Protein AF-A0A3R6HE41-F1 (afdb_monomer_lite)

pLDDT: mean 85.13, std 14.45, range [53.38, 98.31]

Radius of gyration: 18.64 Å; chains: 1; bounding box: 29×30×62 Å

Organism: NCBI:txid46503

Foldseek 3Di:
DCVVVVVVVVVVVVVVVPPDDPPCLVVLLVVLVVCLVPPLVVSLVSLVPDPPLVSDDLVSSLSSLVSNVSSCVVVVNDDPDCPSVVSNCVVDVVVDDDPD

Sequence (100 aa):
MNRNIYVIFFSLAFCLIACRQYPHIQPLLQEAETLMGSRPDSSLILLESIPSPEKLSEEDYATWCLLMTQARDKNYVEHTSDSVIGVAVRYFEKQGPKDR

Secondary structure (DSSP, 8-state):
--HHHHHHHHHHHHHGGG----TTHHHHHHHHHHHTTT-HHHHHHHHHTSS-GGGS-HHHHHHHHHHHHHHHHHTT-----THHHHHHHHHHHHH-----

Structure (mmCIF, N/CA/C/O backbone):
data_AF-A0A3R6HE41-F1
#
_entry.id   AF-A0A3R6HE41-F1
#
loop_
_atom_site.group_PDB
_atom_site.id
_atom_site.type_symbol
_atom_site.label_atom_id
_atom_site.label_alt_id
_atom_site.label_comp_id
_atom_site.label_asym_id
_atom_site.label_entity_id
_atom_site.label_seq_id
_atom_site.pdbx_PDB_ins_code
_atom_site.Cartn_x
_atom_site.Cartn_y
_atom_site.Cartn_z
_atom_site.occupancy
_atom_site.B_iso_or_equiv
_atom_site.auth_seq_id
_atom_site.auth_comp_id
_atom_site.auth_asym_id
_atom_site.auth_atom_id
_atom_site.pdbx_PDB_model_num
ATOM 1 N N . MET A 1 1 ? -8.035 -5.010 52.772 1.00 53.38 1 MET A N 1
ATOM 2 C CA . MET A 1 1 ? -8.651 -5.172 51.435 1.00 53.38 1 MET A CA 1
ATOM 3 C C . MET A 1 1 ? -8.055 -4.229 50.378 1.00 53.38 1 MET A C 1
ATOM 5 O O . MET A 1 1 ? -8.571 -4.149 49.275 1.00 53.38 1 MET A O 1
ATOM 9 N N . ASN A 1 2 ? -6.939 -3.547 50.680 1.00 55.91 2 ASN A N 1
ATOM 10 C CA . ASN A 1 2 ? -6.513 -2.342 49.956 1.00 55.91 2 ASN A CA 1
ATOM 11 C C . ASN A 1 2 ? -5.297 -2.625 49.058 1.00 55.91 2 ASN A C 1
ATOM 13 O O . ASN A 1 2 ? -4.986 -1.854 48.168 1.00 55.91 2 ASN A O 1
ATOM 17 N N . ARG A 1 3 ? -4.620 -3.763 49.263 1.00 61.62 3 ARG A N 1
ATOM 18 C CA . ARG A 1 3 ? -3.431 -4.172 48.500 1.00 61.62 3 ARG A CA 1
ATOM 19 C C . ARG A 1 3 ? -3.770 -4.579 47.060 1.00 61.62 3 ARG A C 1
ATOM 21 O O . ARG A 1 3 ? -2.979 -4.328 46.162 1.00 61.62 3 ARG A O 1
ATOM 28 N N . ASN A 1 4 ? -4.969 -5.124 46.831 1.00 61.00 4 ASN A N 1
ATOM 29 C CA . ASN A 1 4 ? -5.424 -5.532 45.498 1.00 61.00 4 ASN A CA 1
ATOM 30 C C . ASN A 1 4 ? -5.889 -4.344 44.641 1.00 61.00 4 ASN A C 1
ATOM 32 O O . ASN A 1 4 ? -5.815 -4.434 43.421 1.00 61.00 4 ASN A O 1
ATOM 36 N N . ILE A 1 5 ? -6.310 -3.225 45.253 1.00 73.50 5 ILE A N 1
ATOM 37 C CA . ILE A 1 5 ? -6.732 -2.034 44.498 1.00 73.50 5 ILE A CA 1
ATOM 38 C C . ILE A 1 5 ? -5.550 -1.434 43.726 1.00 73.50 5 ILE A C 1
ATOM 40 O O . ILE A 1 5 ? -5.715 -1.031 42.581 1.00 73.50 5 ILE A O 1
ATOM 44 N N . TYR A 1 6 ? -4.348 -1.457 44.319 1.00 75.19 6 TYR A N 1
ATOM 45 C CA . TYR A 1 6 ? -3.121 -0.975 43.683 1.00 75.19 6 TYR A CA 1
ATOM 46 C C . TYR A 1 6 ? -2.677 -1.877 42.533 1.00 75.19 6 TYR A C 1
ATOM 48 O O . TYR A 1 6 ? -2.210 -1.369 41.523 1.00 75.19 6 TYR A O 1
ATOM 56 N N . VAL A 1 7 ? -2.872 -3.196 42.647 1.00 75.50 7 VAL A N 1
ATOM 57 C CA . VAL A 1 7 ? -2.578 -4.146 41.559 1.00 75.50 7 VAL A CA 1
ATOM 58 C C . VAL A 1 7 ? -3.523 -3.922 40.379 1.00 75.50 7 VAL A C 1
ATOM 60 O O . VAL A 1 7 ? -3.071 -3.883 39.239 1.00 75.50 7 VAL A O 1
ATOM 63 N N . ILE A 1 8 ? -4.815 -3.699 40.647 1.00 76.94 8 ILE A N 1
ATOM 64 C CA . ILE A 1 8 ? -5.804 -3.388 39.607 1.00 76.94 8 ILE A CA 1
ATOM 65 C C . ILE A 1 8 ? -5.466 -2.050 38.938 1.00 76.94 8 ILE A C 1
ATOM 67 O O . ILE A 1 8 ? -5.370 -1.997 37.716 1.00 76.94 8 ILE A O 1
ATOM 71 N N . PHE A 1 9 ? -5.191 -0.995 39.712 1.00 70.44 9 PHE A N 1
ATOM 72 C CA . PHE A 1 9 ? -4.793 0.309 39.167 1.00 70.44 9 PHE A CA 1
ATOM 73 C C . PHE A 1 9 ? -3.496 0.241 38.346 1.00 70.44 9 PHE A C 1
ATOM 75 O O . PHE A 1 9 ? -3.412 0.845 37.280 1.00 70.44 9 PHE A O 1
ATOM 82 N N . PHE A 1 10 ? -2.507 -0.531 38.803 1.00 70.00 10 PHE A N 1
ATOM 83 C CA . PHE A 1 10 ? -1.246 -0.739 38.091 1.00 70.00 10 PHE A CA 1
ATOM 84 C C . PHE A 1 10 ? -1.444 -1.528 36.787 1.00 70.00 10 PHE A C 1
ATOM 86 O O . PHE A 1 10 ? -0.864 -1.181 35.762 1.00 70.00 10 PHE A O 1
ATOM 93 N N . SER A 1 11 ? -2.319 -2.540 36.792 1.00 65.56 11 SER A N 1
ATOM 94 C CA . SER A 1 11 ? -2.677 -3.293 35.582 1.00 65.56 11 SER A CA 1
ATOM 95 C C . SER A 1 11 ? -3.443 -2.441 34.561 1.00 65.56 11 SER A C 1
ATOM 97 O O . SER A 1 11 ? -3.150 -2.502 33.370 1.00 65.56 11 SER A O 1
ATOM 99 N N . LEU A 1 12 ? -4.349 -1.571 35.024 1.00 68.00 12 LEU A N 1
ATOM 100 C CA . LEU A 1 12 ? -5.124 -0.669 34.171 1.00 68.00 12 LEU A CA 1
ATOM 101 C C . LEU A 1 12 ? -4.232 0.400 33.518 1.00 68.00 12 LEU A C 1
ATOM 103 O O . LEU A 1 12 ? -4.423 0.734 32.352 1.00 68.00 12 LEU A O 1
ATOM 107 N N . ALA A 1 13 ? -3.220 0.890 34.244 1.00 64.38 13 ALA A N 1
ATOM 108 C CA . ALA A 1 13 ? -2.222 1.820 33.717 1.00 64.38 13 ALA A CA 1
ATOM 109 C C . ALA A 1 13 ? -1.360 1.191 32.604 1.00 64.38 13 ALA A C 1
ATOM 111 O O . ALA A 1 13 ? -1.007 1.872 31.644 1.00 64.38 13 ALA A O 1
ATOM 112 N N . PHE A 1 14 ? -1.073 -0.114 32.684 1.00 60.59 14 PHE A N 1
ATOM 113 C CA . PHE A 1 14 ? -0.316 -0.835 31.654 1.00 60.59 14 PHE A CA 1
ATOM 114 C C . PHE A 1 14 ? -1.120 -1.050 30.359 1.00 60.59 14 PHE A C 1
ATOM 116 O O . PHE A 1 14 ? -0.549 -1.039 29.269 1.00 60.59 14 PHE A O 1
ATOM 123 N N . CYS A 1 15 ? -2.448 -1.185 30.452 1.00 62.75 15 CYS A N 1
ATOM 124 C CA . CYS A 1 15 ? -3.323 -1.326 29.284 1.00 62.75 15 CYS A CA 1
ATOM 125 C C . CYS A 1 15 ? -3.388 -0.060 28.413 1.00 62.75 15 CYS A C 1
ATOM 127 O O . CYS A 1 15 ? -3.607 -0.167 27.209 1.00 62.75 15 CYS A O 1
ATOM 129 N N . LEU A 1 16 ? -3.160 1.129 28.983 1.00 56.56 16 LEU A N 1
ATOM 130 C CA . LEU A 1 16 ? -3.247 2.400 28.249 1.00 56.56 16 LEU A CA 1
ATOM 131 C C . LEU A 1 16 ? -2.040 2.664 27.331 1.00 56.56 16 LEU A C 1
ATOM 133 O O . LEU A 1 16 ? -2.153 3.434 26.382 1.00 56.56 16 LEU A O 1
ATOM 137 N N . ILE A 1 17 ? -0.904 1.995 27.560 1.00 55.03 17 ILE A N 1
ATOM 138 C CA . ILE A 1 17 ? 0.320 2.141 26.747 1.00 55.03 17 ILE A CA 1
ATOM 139 C C . ILE A 1 17 ? 0.257 1.268 25.474 1.00 55.03 17 ILE A C 1
ATOM 141 O O . ILE A 1 17 ? 1.059 1.423 24.555 1.00 55.03 17 ILE A O 1
ATOM 145 N N . ALA A 1 18 ? -0.719 0.359 25.371 1.00 55.53 18 ALA A N 1
ATOM 146 C CA . ALA A 1 18 ? -0.861 -0.529 24.216 1.00 55.53 18 ALA A CA 1
ATOM 147 C C . ALA A 1 18 ? -1.409 0.168 22.955 1.00 55.53 18 ALA A C 1
ATOM 149 O O . ALA A 1 18 ? -1.327 -0.402 21.863 1.00 55.53 18 ALA A O 1
ATOM 150 N N . CYS A 1 19 ? -1.921 1.398 23.072 1.00 55.06 19 CYS A N 1
ATOM 151 C CA . CYS A 1 19 ? -2.265 2.231 21.923 1.00 55.06 19 CYS A CA 1
ATOM 152 C C . CYS A 1 19 ? -0.984 2.716 21.231 1.00 55.06 19 CYS A C 1
ATOM 154 O O . CYS A 1 19 ? -0.479 3.804 21.501 1.00 55.06 19 CYS A O 1
ATOM 156 N N . ARG A 1 20 ? -0.444 1.896 20.322 1.00 58.19 20 ARG A N 1
ATOM 157 C CA . ARG A 1 20 ? 0.615 2.326 19.403 1.00 58.19 20 ARG A CA 1
ATOM 158 C C . ARG A 1 20 ? 0.013 3.292 18.384 1.00 58.19 20 ARG A C 1
ATOM 160 O O . ARG A 1 20 ? -0.596 2.863 17.412 1.00 58.19 20 ARG A O 1
ATOM 167 N N . GLN A 1 21 ? 0.182 4.590 18.605 1.00 59.16 21 GLN A N 1
ATOM 168 C CA . GLN A 1 21 ? 0.064 5.566 17.525 1.00 59.16 21 GLN A CA 1
ATOM 169 C C . GLN A 1 21 ? 1.291 5.427 16.620 1.00 59.16 21 GLN A C 1
ATOM 171 O O . GLN A 1 21 ? 2.414 5.328 17.113 1.00 59.16 21 GLN A O 1
ATOM 176 N N . TYR A 1 22 ? 1.068 5.398 15.306 1.00 66.75 22 TYR A N 1
ATOM 177 C CA . TYR A 1 22 ? 2.117 5.402 14.287 1.00 66.75 22 TYR A CA 1
ATOM 178 C C . TYR A 1 22 ? 2.253 6.828 13.736 1.00 66.75 22 TYR A C 1
ATOM 180 O O . TYR A 1 22 ? 1.695 7.125 12.681 1.00 66.75 22 TYR A O 1
ATOM 188 N N . PRO A 1 23 ? 2.968 7.739 14.428 1.00 68.12 23 PRO A N 1
ATOM 189 C CA . PRO A 1 23 ? 3.053 9.150 14.038 1.00 68.12 23 PRO A CA 1
ATOM 190 C C . PRO A 1 23 ? 3.704 9.380 12.663 1.00 68.12 23 PRO A C 1
ATOM 192 O O . PRO A 1 23 ? 3.663 10.493 12.151 1.00 68.12 23 PRO A O 1
ATOM 195 N N . HIS A 1 24 ? 4.289 8.344 12.056 1.00 80.44 24 HIS A N 1
ATOM 196 C CA . HIS A 1 24 ? 5.023 8.425 10.793 1.00 80.44 24 HIS A CA 1
ATOM 197 C C . HIS A 1 24 ? 4.430 7.565 9.668 1.00 80.44 24 HIS A C 1
ATOM 199 O O . HIS A 1 24 ? 5.105 7.347 8.667 1.00 80.44 24 HIS A O 1
ATOM 205 N N . ILE A 1 25 ? 3.187 7.079 9.798 1.00 92.69 25 ILE A N 1
ATOM 206 C CA . ILE A 1 25 ? 2.611 6.222 8.753 1.00 92.69 25 ILE A CA 1
ATOM 207 C C . ILE A 1 25 ? 2.355 6.979 7.445 1.00 92.69 25 ILE A C 1
ATOM 209 O O . ILE A 1 25 ? 2.738 6.498 6.384 1.00 92.69 25 ILE A O 1
ATOM 213 N N . GLN A 1 26 ? 1.776 8.182 7.508 1.00 92.81 26 GLN A N 1
ATOM 214 C CA . GLN A 1 26 ? 1.422 8.938 6.303 1.00 92.81 26 GLN A CA 1
ATOM 215 C C . GLN A 1 26 ? 2.640 9.330 5.452 1.00 92.81 26 GLN A C 1
ATOM 217 O O . GLN A 1 26 ? 2.609 9.059 4.252 1.00 92.81 26 GLN A O 1
ATOM 222 N N . PRO A 1 27 ? 3.736 9.878 6.022 1.00 95.38 27 PRO A N 1
ATOM 223 C CA . PRO A 1 27 ? 4.947 10.141 5.246 1.00 95.38 27 PRO A CA 1
ATOM 224 C C . PRO A 1 27 ? 5.520 8.888 4.573 1.00 95.38 27 PRO A C 1
ATOM 226 O O . PRO A 1 27 ? 5.950 8.958 3.427 1.00 95.38 27 PRO A O 1
ATOM 229 N N . LEU A 1 28 ? 5.481 7.737 5.254 1.00 96.31 28 LEU A N 1
ATOM 230 C CA . LEU A 1 28 ? 5.973 6.471 4.707 1.00 96.31 28 LEU A CA 1
ATOM 231 C C . LEU A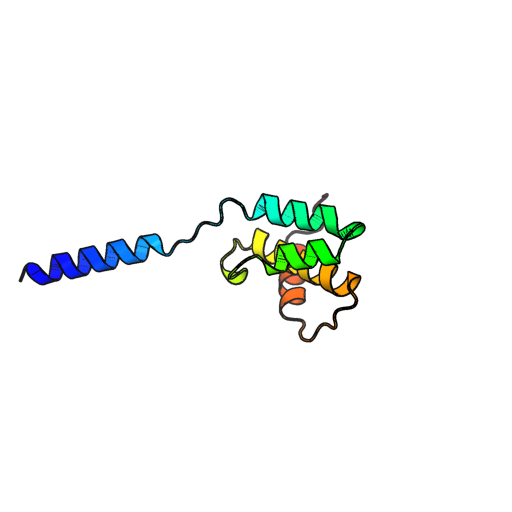 1 28 ? 5.105 5.994 3.534 1.00 96.31 28 LEU A C 1
ATOM 233 O O . LEU A 1 28 ? 5.639 5.623 2.491 1.00 96.31 28 LEU A O 1
ATOM 237 N N . LEU A 1 29 ? 3.774 6.045 3.666 1.00 97.12 29 LEU A N 1
ATOM 238 C CA . LEU A 1 29 ? 2.858 5.696 2.573 1.00 97.12 29 LEU A CA 1
ATOM 239 C C . LEU A 1 29 ? 3.050 6.620 1.361 1.00 97.12 29 LEU A C 1
ATOM 241 O O . LEU A 1 29 ? 3.082 6.142 0.230 1.00 97.12 29 LEU A O 1
ATOM 245 N N . GLN A 1 30 ? 3.249 7.920 1.593 1.00 97.19 30 GLN A N 1
ATOM 246 C CA . GLN A 1 30 ? 3.521 8.890 0.531 1.00 97.19 30 GLN A CA 1
ATOM 247 C C . GLN A 1 30 ? 4.866 8.630 -0.171 1.00 97.19 30 GLN A C 1
ATOM 249 O O . GLN A 1 30 ? 4.975 8.758 -1.394 1.00 97.19 30 GLN A O 1
ATOM 254 N N . GLU A 1 31 ? 5.901 8.254 0.579 1.00 97.44 31 GLU A N 1
ATOM 255 C CA . GLU A 1 31 ? 7.196 7.874 0.011 1.00 97.44 31 GLU A CA 1
ATOM 256 C C . GLU A 1 31 ? 7.076 6.604 -0.844 1.00 97.44 31 GLU A C 1
ATOM 258 O O . GLU A 1 31 ? 7.553 6.574 -1.982 1.00 97.44 31 GLU A O 1
ATOM 263 N N . ALA A 1 32 ? 6.369 5.587 -0.343 1.00 98.12 32 ALA A N 1
ATOM 264 C CA . ALA A 1 32 ? 6.096 4.366 -1.092 1.00 98.12 32 ALA A CA 1
ATOM 265 C C . ALA A 1 32 ? 5.326 4.649 -2.395 1.00 98.12 32 ALA A C 1
ATOM 267 O O . ALA A 1 32 ? 5.673 4.101 -3.444 1.00 98.12 32 ALA A O 1
ATOM 268 N N . GLU A 1 33 ? 4.326 5.532 -2.359 1.00 98.06 33 GLU A N 1
ATOM 269 C CA . GLU A 1 33 ? 3.571 5.968 -3.540 1.00 98.06 33 GLU A CA 1
ATOM 270 C C . GLU A 1 33 ? 4.463 6.709 -4.550 1.00 98.06 33 GLU A C 1
ATOM 272 O O . GLU A 1 33 ? 4.434 6.414 -5.744 1.00 98.06 33 GLU A O 1
ATOM 277 N N . THR A 1 34 ? 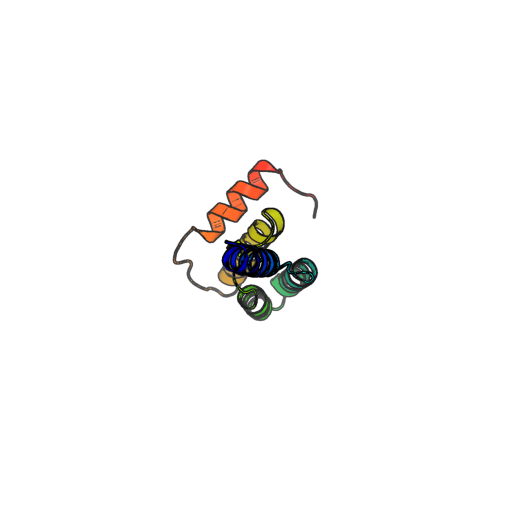5.343 7.598 -4.080 1.00 98.06 34 THR A N 1
ATOM 278 C CA . THR A 1 34 ? 6.285 8.340 -4.938 1.00 98.06 34 THR A CA 1
ATOM 279 C C . THR A 1 34 ? 7.259 7.405 -5.664 1.00 98.06 34 THR A C 1
ATOM 281 O O . THR A 1 34 ? 7.587 7.604 -6.837 1.00 98.06 34 THR A O 1
ATOM 284 N N . LEU A 1 35 ? 7.723 6.354 -4.984 1.00 98.31 35 LEU A N 1
ATOM 285 C CA . LEU A 1 35 ? 8.622 5.356 -5.565 1.00 98.31 35 LEU A CA 1
ATOM 286 C C . LEU A 1 35 ? 7.907 4.388 -6.514 1.00 98.31 35 LEU A C 1
ATOM 288 O O . LEU A 1 35 ? 8.565 3.802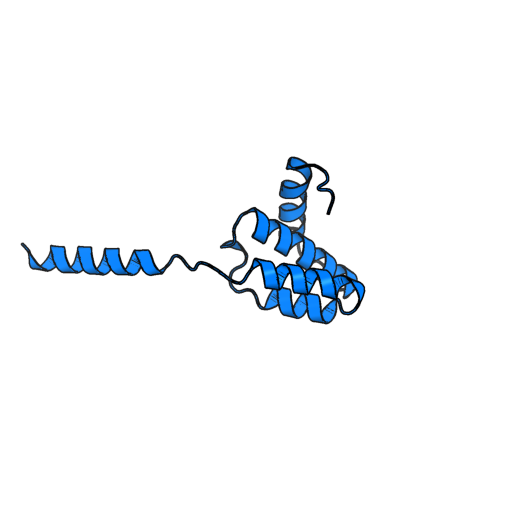 -7.371 1.00 98.31 35 LEU A O 1
ATOM 292 N N . MET A 1 36 ? 6.582 4.258 -6.424 1.00 98.12 36 MET A N 1
ATOM 293 C CA . MET A 1 36 ? 5.786 3.236 -7.112 1.00 98.12 36 MET A CA 1
ATOM 294 C C . MET A 1 36 ? 6.049 3.147 -8.621 1.00 98.12 36 MET A C 1
ATOM 296 O O . MET A 1 36 ? 6.102 2.059 -9.191 1.00 98.12 36 MET A O 1
ATOM 300 N N . GLY A 1 37 ? 6.203 4.295 -9.285 1.00 97.25 37 GLY A N 1
ATOM 301 C CA . GLY A 1 37 ? 6.417 4.347 -10.731 1.00 97.25 37 GLY A CA 1
ATOM 302 C C . GLY A 1 37 ? 7.847 4.028 -11.170 1.00 97.25 37 GLY A C 1
ATOM 303 O O . GLY A 1 37 ? 8.039 3.496 -12.259 1.00 97.25 37 GLY A O 1
ATOM 304 N N . SER A 1 38 ? 8.847 4.359 -10.348 1.00 97.94 38 SER A N 1
ATOM 305 C CA . SER A 1 38 ? 10.266 4.304 -10.740 1.00 97.94 38 SER A CA 1
ATOM 306 C C . SER A 1 38 ? 11.046 3.156 -10.099 1.00 97.94 38 SER A C 1
ATOM 308 O O . SER A 1 38 ? 11.981 2.647 -10.711 1.00 97.94 38 SER A O 1
ATOM 310 N N . ARG A 1 39 ? 10.678 2.762 -8.875 1.00 97.94 39 ARG A N 1
ATOM 311 C CA . ARG A 1 39 ? 11.315 1.719 -8.057 1.00 97.94 39 ARG A CA 1
ATOM 312 C C . ARG A 1 39 ? 10.246 0.957 -7.257 1.00 97.94 39 ARG A C 1
ATOM 314 O O . ARG A 1 39 ? 10.140 1.129 -6.036 1.00 97.94 39 ARG A O 1
ATOM 321 N N . PRO A 1 40 ? 9.396 0.164 -7.933 1.00 97.94 40 PRO A N 1
ATOM 322 C CA . PRO A 1 40 ? 8.309 -0.559 -7.276 1.00 97.94 40 PRO A CA 1
ATOM 323 C C . PRO A 1 40 ? 8.820 -1.568 -6.238 1.00 97.94 40 PRO A C 1
ATOM 325 O O . PRO A 1 40 ? 8.134 -1.842 -5.259 1.00 97.94 40 PRO A O 1
ATOM 328 N N . ASP A 1 41 ? 10.021 -2.112 -6.413 1.00 98.12 41 ASP A N 1
ATOM 329 C CA . ASP A 1 41 ? 10.714 -2.983 -5.457 1.00 98.12 41 ASP A CA 1
ATOM 330 C C . ASP A 1 41 ? 11.000 -2.260 -4.131 1.00 98.12 41 ASP A C 1
ATOM 332 O O . ASP A 1 41 ? 10.689 -2.760 -3.052 1.00 98.12 41 ASP A O 1
ATOM 336 N N . SER A 1 42 ? 11.512 -1.032 -4.212 1.00 98.25 42 SER A N 1
ATOM 337 C CA . SER A 1 42 ? 11.767 -0.176 -3.052 1.00 98.25 42 SER A CA 1
ATOM 338 C C . SER A 1 42 ? 10.462 0.233 -2.366 1.00 98.25 42 SER A C 1
ATOM 340 O O . SER A 1 42 ? 10.390 0.256 -1.139 1.00 98.25 42 SER A O 1
ATOM 342 N N . SER A 1 43 ? 9.416 0.511 -3.153 1.00 98.25 43 SER A N 1
ATOM 343 C CA . SER A 1 43 ? 8.065 0.761 -2.635 1.00 98.25 43 SER A CA 1
ATOM 344 C C . SER A 1 43 ? 7.543 -0.441 -1.841 1.00 98.25 43 SER A C 1
ATOM 346 O O . SER A 1 43 ? 7.094 -0.281 -0.706 1.00 98.25 43 SER A O 1
ATOM 348 N N . LEU A 1 44 ? 7.686 -1.655 -2.386 1.00 97.69 44 LEU A N 1
ATOM 349 C CA . LEU A 1 44 ? 7.284 -2.889 -1.715 1.00 97.69 44 LEU A CA 1
ATOM 350 C C . LEU A 1 44 ? 8.014 -3.069 -0.377 1.00 97.69 44 LEU A C 1
ATOM 352 O O . LEU A 1 44 ? 7.360 -3.282 0.641 1.00 97.69 44 LEU A O 1
ATOM 356 N N . ILE A 1 45 ? 9.340 -2.897 -0.358 1.00 97.81 45 ILE A N 1
ATOM 357 C CA . ILE A 1 45 ? 10.153 -3.010 0.864 1.00 97.81 45 ILE A CA 1
ATOM 358 C C . ILE A 1 45 ? 9.686 -2.019 1.941 1.00 97.81 45 ILE A C 1
ATOM 360 O O . ILE A 1 45 ? 9.554 -2.389 3.109 1.00 97.81 45 ILE A O 1
ATOM 364 N N . LEU A 1 46 ? 9.409 -0.764 1.568 1.00 97.25 46 LEU A N 1
ATOM 365 C CA . LEU A 1 46 ? 8.889 0.233 2.509 1.00 97.25 46 LEU A CA 1
ATOM 366 C C . LEU A 1 46 ? 7.531 -0.182 3.077 1.00 97.25 46 LEU A C 1
ATOM 368 O O . LEU A 1 46 ? 7.327 -0.112 4.289 1.00 97.25 46 LEU A O 1
ATOM 372 N N . LEU A 1 47 ? 6.613 -0.650 2.232 1.00 97.00 47 LEU A N 1
ATOM 373 C CA . LEU A 1 47 ? 5.279 -1.068 2.665 1.00 97.00 47 LEU A CA 1
ATOM 374 C C . LEU A 1 47 ? 5.329 -2.303 3.574 1.00 97.00 47 LEU A C 1
ATOM 376 O O . LEU A 1 47 ? 4.568 -2.379 4.538 1.00 97.00 47 LEU A O 1
ATOM 380 N N . GLU A 1 48 ? 6.228 -3.249 3.300 1.00 95.94 48 GLU A N 1
ATOM 381 C CA . GLU A 1 48 ? 6.454 -4.445 4.122 1.00 95.94 48 GLU A CA 1
ATOM 382 C C . GLU A 1 48 ? 7.125 -4.127 5.466 1.00 95.94 48 GLU A C 1
ATOM 384 O O . GLU A 1 48 ? 6.997 -4.898 6.417 1.00 95.94 48 GLU A O 1
ATOM 389 N N . SER A 1 49 ? 7.786 -2.970 5.585 1.00 95.06 49 SER A N 1
ATOM 390 C CA . SER A 1 49 ? 8.403 -2.530 6.842 1.00 95.06 49 SER A CA 1
ATOM 391 C C . SER A 1 49 ? 7.392 -2.114 7.918 1.00 95.06 49 SER A C 1
ATOM 393 O O . SER A 1 49 ? 7.758 -2.018 9.091 1.00 95.06 49 SER A O 1
ATOM 395 N N . ILE A 1 50 ? 6.126 -1.878 7.550 1.00 93.69 50 ILE A N 1
ATOM 396 C CA . ILE A 1 50 ? 5.072 -1.465 8.482 1.00 93.69 50 ILE A CA 1
ATOM 397 C C . ILE A 1 50 ? 4.626 -2.671 9.324 1.00 93.69 50 ILE A C 1
ATOM 399 O O . ILE A 1 50 ? 4.015 -3.603 8.795 1.00 93.69 50 ILE A O 1
ATOM 403 N N . PRO A 1 51 ? 4.849 -2.663 10.652 1.00 88.69 51 PRO A N 1
ATOM 404 C CA . PRO A 1 51 ? 4.420 -3.765 11.495 1.00 88.69 51 PRO A CA 1
ATOM 405 C C . PRO A 1 51 ? 2.937 -3.617 11.844 1.00 88.69 51 PRO A C 1
ATOM 407 O O . PRO A 1 51 ? 2.518 -2.565 12.331 1.00 88.69 51 PRO A O 1
ATOM 410 N N . SER A 1 52 ? 2.168 -4.696 11.693 1.00 91.19 52 SER A N 1
ATOM 411 C CA . SER A 1 52 ? 0.728 -4.737 11.990 1.00 91.19 52 SER A CA 1
ATOM 412 C C . SER A 1 52 ? -0.099 -3.661 11.252 1.00 91.19 52 SER A C 1
ATOM 414 O O . SER A 1 52 ? -0.716 -2.816 11.911 1.00 91.19 52 SER A O 1
ATOM 416 N N . PRO A 1 53 ? -0.136 -3.660 9.903 1.00 91.75 53 PRO A N 1
ATOM 417 C CA . PRO A 1 53 ? -0.914 -2.691 9.122 1.00 91.75 53 PRO A CA 1
ATOM 418 C C . PRO A 1 53 ? -2.415 -2.701 9.469 1.00 91.75 53 PRO A C 1
ATOM 420 O O . PRO A 1 53 ? -3.079 -1.679 9.351 1.00 91.75 53 PRO A O 1
ATOM 423 N N . GLU A 1 54 ? -2.947 -3.809 9.992 1.00 91.12 54 GLU A N 1
ATOM 424 C CA . GLU A 1 54 ? -4.328 -3.934 10.472 1.00 91.12 54 GLU A CA 1
ATOM 425 C C . GLU A 1 54 ? -4.679 -3.030 11.670 1.00 91.12 54 GLU A C 1
ATOM 427 O O . GLU A 1 54 ? -5.851 -2.902 12.019 1.00 91.12 54 GLU A O 1
ATOM 432 N N . LYS A 1 55 ? -3.681 -2.418 12.324 1.00 90.88 55 LYS A N 1
ATOM 433 C CA . LYS A 1 55 ? -3.868 -1.478 13.447 1.00 90.88 55 LYS A CA 1
ATOM 434 C C . LYS A 1 55 ? -3.870 -0.011 13.021 1.00 90.88 55 LYS A C 1
ATOM 436 O O . LYS A 1 55 ? -4.003 0.863 13.879 1.00 90.88 55 LYS A O 1
ATOM 441 N N . LEU A 1 56 ? -3.655 0.265 11.737 1.00 91.19 56 LEU A N 1
ATOM 442 C CA . LEU A 1 56 ? -3.698 1.617 11.196 1.00 91.19 56 LEU A CA 1
ATOM 443 C C . LEU A 1 56 ? -5.130 2.170 11.209 1.00 91.19 56 LEU A C 1
ATOM 445 O O . LEU A 1 56 ? -6.097 1.447 11.459 1.00 91.19 56 LEU A O 1
ATOM 449 N N . SER A 1 57 ? -5.267 3.469 10.934 1.00 92.69 57 SER A N 1
ATOM 450 C CA . SER A 1 57 ? -6.584 4.039 10.646 1.00 92.69 57 SER A CA 1
ATOM 451 C C . SER A 1 57 ? -7.204 3.334 9.432 1.00 92.69 57 SER A C 1
ATOM 453 O O . SER A 1 57 ? -6.486 2.786 8.596 1.00 92.69 57 SER A O 1
ATOM 455 N N . GLU A 1 58 ? -8.533 3.350 9.308 1.00 93.00 58 GLU A N 1
ATOM 456 C CA . GLU A 1 58 ? -9.209 2.717 8.166 1.00 93.00 58 GLU A CA 1
ATOM 457 C C . GLU A 1 58 ? -8.699 3.275 6.822 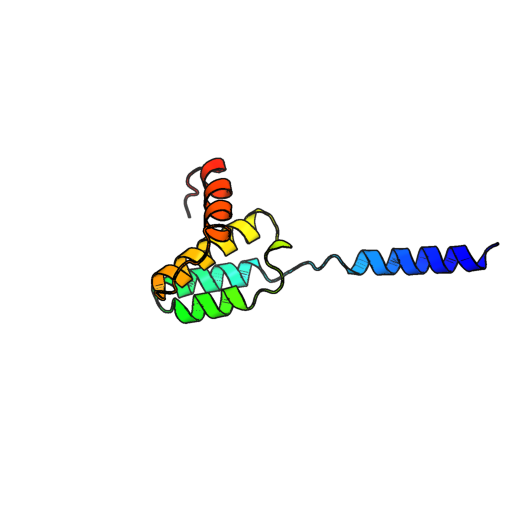1.00 93.00 58 GLU A C 1
ATOM 459 O O . GLU A 1 58 ? -8.497 2.517 5.875 1.00 93.00 58 GLU A O 1
ATOM 464 N N . GLU A 1 59 ? -8.414 4.582 6.766 1.00 93.56 59 GLU A N 1
ATOM 465 C CA . GLU A 1 59 ? -7.857 5.254 5.586 1.00 93.56 59 GLU A CA 1
ATOM 466 C C . GLU A 1 59 ? -6.428 4.819 5.267 1.00 93.56 59 GLU A C 1
ATOM 468 O O . GLU A 1 59 ? -6.124 4.471 4.123 1.00 93.56 59 GLU A O 1
ATOM 473 N N . ASP A 1 60 ? -5.550 4.818 6.270 1.00 95.00 60 ASP A N 1
ATOM 474 C CA . ASP A 1 60 ? -4.149 4.444 6.082 1.00 95.00 60 ASP A CA 1
ATOM 475 C C . ASP A 1 60 ? -4.029 2.954 5.752 1.00 95.00 60 ASP A C 1
ATOM 477 O O . ASP A 1 60 ? -3.228 2.576 4.901 1.00 95.00 60 ASP A O 1
ATOM 481 N N . TYR A 1 61 ? -4.855 2.102 6.370 1.00 95.44 61 TYR A N 1
ATOM 482 C CA . TYR A 1 61 ? -4.898 0.675 6.063 1.00 95.44 61 TYR A CA 1
ATOM 483 C C . TYR A 1 61 ? -5.383 0.424 4.633 1.00 95.44 61 TYR A C 1
ATOM 485 O O . TYR A 1 61 ? -4.741 -0.316 3.891 1.00 95.44 61 TYR A O 1
ATOM 493 N N . ALA A 1 62 ? -6.465 1.080 4.203 1.00 95.62 62 ALA A N 1
ATOM 494 C CA . ALA A 1 62 ? -6.947 0.970 2.829 1.00 95.62 62 ALA A CA 1
ATOM 495 C C . ALA A 1 62 ? -5.919 1.487 1.809 1.00 95.62 62 ALA A C 1
ATOM 497 O O . ALA A 1 62 ? -5.719 0.866 0.762 1.00 95.62 62 ALA A O 1
ATOM 498 N N . THR A 1 63 ? -5.230 2.584 2.131 1.00 96.44 63 THR A N 1
ATOM 499 C CA . THR A 1 63 ? -4.142 3.133 1.310 1.00 96.44 63 THR A CA 1
ATOM 500 C C . THR A 1 63 ? -2.967 2.161 1.236 1.00 96.44 63 THR A C 1
ATOM 502 O O . THR A 1 63 ? -2.485 1.866 0.146 1.00 96.44 63 THR A O 1
ATOM 505 N N . TRP A 1 64 ? -2.552 1.584 2.364 1.00 97.12 64 TRP A N 1
ATOM 506 C CA . TRP A 1 64 ? -1.528 0.544 2.400 1.00 97.12 64 TRP A CA 1
ATOM 507 C C . TRP A 1 64 ? -1.922 -0.669 1.550 1.00 97.12 64 TRP A C 1
ATOM 509 O O . TRP A 1 64 ? -1.111 -1.145 0.763 1.00 97.12 64 TRP A O 1
ATOM 519 N N . CYS A 1 65 ? -3.172 -1.139 1.636 1.00 96.31 65 CYS A N 1
ATOM 520 C CA . CYS A 1 65 ? -3.668 -2.252 0.825 1.00 96.31 65 CYS A CA 1
ATOM 521 C C . CYS A 1 65 ? -3.603 -1.956 -0.681 1.00 96.31 65 CYS A C 1
ATOM 523 O O . CYS A 1 65 ? -3.218 -2.824 -1.471 1.00 96.31 65 CYS A O 1
ATOM 525 N N . LEU A 1 66 ? -3.960 -0.732 -1.078 1.00 96.19 66 LEU A N 1
ATOM 526 C CA . LEU A 1 66 ? -3.880 -0.281 -2.464 1.00 96.19 66 LEU A CA 1
ATOM 527 C C . LEU A 1 66 ? -2.428 -0.281 -2.955 1.00 96.19 66 LEU A C 1
ATOM 529 O O . LEU A 1 66 ? -2.122 -0.917 -3.964 1.00 96.19 66 LEU A O 1
ATOM 533 N N . LEU A 1 67 ? -1.532 0.377 -2.216 1.00 97.19 67 LEU A N 1
ATOM 534 C CA . LEU A 1 67 ? -0.119 0.478 -2.578 1.00 97.19 67 LEU A CA 1
ATOM 535 C C . LEU A 1 67 ? 0.566 -0.895 -2.575 1.00 97.19 67 LEU A C 1
ATOM 537 O O . LEU A 1 67 ? 1.332 -1.193 -3.484 1.00 97.19 67 LEU A O 1
ATOM 541 N N . MET A 1 68 ? 0.244 -1.769 -1.618 1.00 96.94 68 MET A N 1
ATOM 542 C CA . MET A 1 68 ? 0.772 -3.137 -1.556 1.00 96.94 68 MET A CA 1
ATOM 543 C C . MET A 1 68 ? 0.366 -3.946 -2.790 1.00 96.94 68 MET A C 1
ATOM 545 O O . MET A 1 68 ? 1.172 -4.688 -3.350 1.00 96.94 68 MET A O 1
ATOM 549 N N . THR A 1 69 ? -0.878 -3.776 -3.244 1.00 95.56 69 THR A N 1
ATOM 550 C CA . THR A 1 69 ? -1.365 -4.413 -4.471 1.00 95.56 69 THR A CA 1
ATOM 551 C C . THR A 1 69 ? -0.595 -3.908 -5.690 1.00 95.56 69 THR A C 1
ATOM 553 O O . THR A 1 69 ? -0.078 -4.714 -6.456 1.00 95.56 69 THR A O 1
ATOM 556 N N . GLN A 1 70 ? -0.459 -2.587 -5.836 1.00 96.00 70 GLN A N 1
ATOM 557 C CA . GLN A 1 70 ? 0.271 -1.969 -6.947 1.00 96.00 70 GLN A CA 1
ATOM 558 C C . GLN A 1 70 ? 1.748 -2.372 -6.974 1.00 96.00 70 GLN A C 1
ATOM 560 O O . GLN A 1 70 ? 2.282 -2.689 -8.034 1.00 96.00 70 GLN A O 1
ATOM 565 N N . ALA A 1 71 ? 2.410 -2.369 -5.817 1.00 96.94 71 ALA A N 1
ATOM 566 C CA . ALA A 1 71 ? 3.819 -2.712 -5.717 1.00 96.94 71 ALA A CA 1
ATOM 567 C C . ALA A 1 71 ? 4.052 -4.183 -6.082 1.00 96.94 71 ALA A C 1
ATOM 569 O O . ALA A 1 71 ? 4.994 -4.489 -6.806 1.00 96.94 71 ALA A O 1
ATOM 570 N N . ARG A 1 72 ? 3.187 -5.101 -5.635 1.00 95.69 72 ARG A N 1
ATOM 571 C CA . ARG A 1 72 ? 3.284 -6.526 -5.991 1.00 95.69 72 ARG A CA 1
ATOM 572 C C . ARG A 1 72 ? 3.057 -6.773 -7.476 1.00 95.69 72 ARG A C 1
ATOM 574 O O . ARG A 1 72 ? 3.891 -7.433 -8.089 1.00 95.69 72 ARG A O 1
ATOM 581 N N . ASP A 1 73 ? 2.013 -6.180 -8.048 1.00 95.25 73 ASP A N 1
ATOM 582 C CA . ASP A 1 73 ? 1.709 -6.269 -9.480 1.00 95.25 73 ASP A CA 1
ATOM 583 C C . ASP A 1 73 ? 2.893 -5.779 -10.333 1.00 95.25 73 ASP A C 1
ATOM 585 O O . ASP A 1 73 ? 3.397 -6.497 -11.195 1.00 95.25 73 ASP A O 1
ATOM 589 N N . LYS A 1 74 ? 3.445 -4.604 -10.002 1.00 96.81 74 LYS A N 1
ATOM 590 C CA . LYS A 1 74 ? 4.604 -4.027 -10.705 1.00 96.81 74 LYS A CA 1
ATOM 591 C C . LYS A 1 74 ? 5.902 -4.815 -10.533 1.00 96.81 74 LYS A C 1
ATOM 593 O O . LYS A 1 74 ? 6.788 -4.696 -11.377 1.00 96.81 74 LYS A O 1
ATOM 598 N N . ASN A 1 75 ? 6.026 -5.590 -9.459 1.00 96.62 75 ASN A N 1
ATOM 599 C CA . ASN A 1 75 ? 7.154 -6.492 -9.227 1.00 96.62 75 ASN A CA 1
ATOM 600 C C . ASN A 1 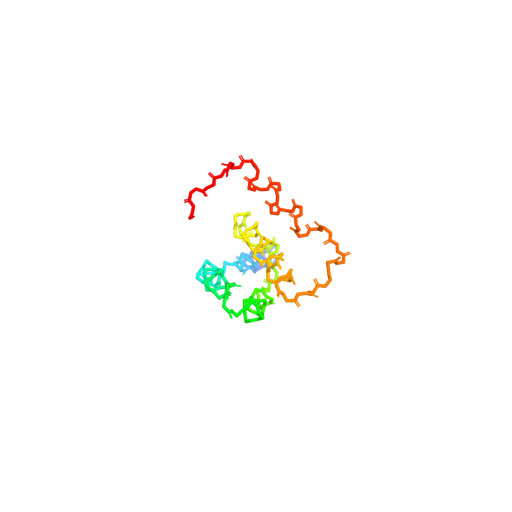75 ? 6.885 -7.927 -9.708 1.00 96.62 75 ASN A C 1
ATOM 602 O O . ASN A 1 75 ? 7.708 -8.804 -9.457 1.00 96.62 75 ASN A O 1
ATOM 606 N N . TYR A 1 76 ? 5.761 -8.180 -10.389 1.00 94.88 76 TYR A N 1
ATOM 607 C CA . TYR A 1 76 ? 5.355 -9.512 -10.852 1.00 94.88 76 TYR A CA 1
ATOM 608 C C . TYR A 1 76 ? 5.285 -10.553 -9.720 1.00 94.88 76 TYR A C 1
ATOM 610 O O . TYR A 1 76 ? 5.549 -11.739 -9.925 1.00 94.88 76 TYR A O 1
ATOM 618 N N . VAL A 1 77 ? 4.942 -10.108 -8.508 1.00 92.75 77 VAL A N 1
ATOM 619 C CA . VAL A 1 77 ? 4.730 -10.980 -7.350 1.00 92.75 77 VAL A CA 1
ATOM 620 C C . VAL A 1 77 ? 3.326 -11.565 -7.440 1.00 92.75 77 VAL A C 1
ATOM 622 O O . VAL A 1 77 ? 2.341 -10.831 -7.449 1.00 92.75 77 VAL A O 1
ATOM 625 N N . GLU A 1 78 ? 3.230 -12.893 -7.485 1.00 88.56 78 GLU A N 1
ATOM 626 C CA . GLU A 1 78 ? 1.947 -13.586 -7.596 1.00 88.56 78 GLU A CA 1
ATOM 627 C C . GLU A 1 78 ? 1.041 -13.295 -6.389 1.00 88.56 78 GLU A C 1
ATOM 629 O O . GLU A 1 78 ? 1.432 -13.422 -5.222 1.00 88.56 78 GLU A O 1
ATOM 634 N N . HIS A 1 79 ? -0.201 -12.909 -6.671 1.00 76.38 79 HIS A N 1
ATOM 635 C CA . HIS A 1 79 ? -1.211 -12.695 -5.646 1.00 76.38 79 HIS A CA 1
ATOM 636 C C . HIS A 1 79 ? -1.796 -14.041 -5.214 1.00 76.38 79 HIS A C 1
ATOM 638 O O . HIS A 1 79 ? -2.496 -14.703 -5.970 1.00 76.38 79 HIS A O 1
ATOM 644 N N . THR A 1 80 ? -1.537 -14.438 -3.969 1.00 74.62 80 THR A N 1
ATOM 645 C CA . THR A 1 80 ? -2.034 -15.708 -3.410 1.00 74.62 80 THR A CA 1
ATOM 646 C C . THR A 1 80 ? -3.390 -15.580 -2.715 1.00 74.62 80 THR A C 1
ATOM 648 O O . THR A 1 80 ? -4.004 -16.586 -2.363 1.00 74.62 80 THR A O 1
ATOM 651 N N . SER A 1 81 ? -3.868 -14.351 -2.486 1.00 74.75 81 SER A N 1
ATOM 652 C CA . SER A 1 81 ? -5.206 -14.085 -1.951 1.00 74.75 81 SER A CA 1
ATOM 653 C C . SER A 1 81 ? -5.681 -12.665 -2.265 1.00 74.75 81 SER A C 1
ATOM 655 O O . SER A 1 81 ? -4.893 -11.719 -2.235 1.00 74.75 81 SER A O 1
ATOM 657 N N . ASP A 1 82 ? -6.995 -12.507 -2.429 1.00 78.75 82 ASP A N 1
ATOM 658 C CA . ASP A 1 82 ? -7.645 -11.205 -2.660 1.00 78.75 82 ASP A CA 1
ATOM 659 C C . ASP A 1 82 ? -7.941 -10.435 -1.361 1.00 78.75 82 ASP A C 1
ATOM 661 O O . ASP A 1 82 ? -8.610 -9.400 -1.370 1.00 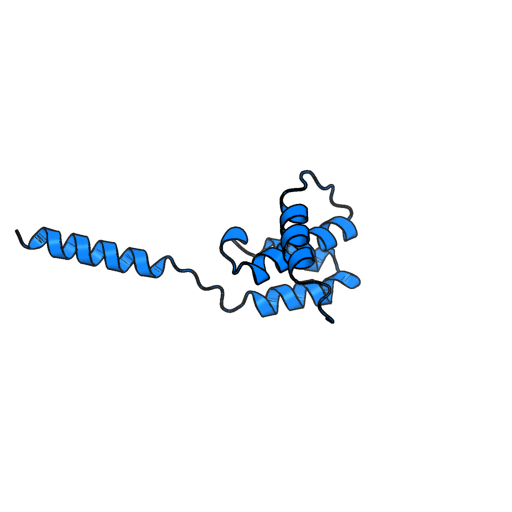78.75 82 ASP A O 1
ATOM 665 N N . SER A 1 83 ? -7.454 -10.933 -0.219 1.00 82.00 83 SER A N 1
ATOM 666 C CA . SER A 1 83 ? -7.734 -10.378 1.113 1.00 82.00 83 SER A CA 1
ATOM 667 C C . SER A 1 83 ? -7.371 -8.892 1.226 1.00 82.00 83 SER A C 1
ATOM 669 O O . SER A 1 83 ? -8.153 -8.108 1.761 1.00 82.00 83 SER A O 1
ATOM 671 N N . VAL A 1 84 ? -6.226 -8.500 0.664 1.00 85.19 84 VAL A N 1
ATOM 672 C CA . VAL A 1 84 ? -5.704 -7.125 0.664 1.00 85.19 84 VAL A CA 1
ATOM 673 C C . VAL A 1 84 ? -6.414 -6.262 -0.383 1.00 85.19 84 VAL A C 1
ATOM 675 O O . VAL A 1 84 ? -6.876 -5.165 -0.073 1.00 85.19 84 VAL A O 1
ATOM 678 N N . ILE A 1 85 ? -6.575 -6.777 -1.604 1.00 91.06 85 ILE A N 1
ATOM 679 C CA . ILE A 1 85 ? -7.217 -6.065 -2.722 1.00 91.06 85 ILE A CA 1
ATOM 680 C C . ILE A 1 85 ? -8.653 -5.682 -2.354 1.00 91.06 85 ILE A C 1
ATOM 682 O O . ILE A 1 85 ? -9.066 -4.533 -2.512 1.00 91.06 85 ILE A O 1
ATOM 686 N N . GLY A 1 86 ? -9.403 -6.630 -1.787 1.00 92.56 86 GLY A N 1
ATOM 687 C CA . GLY A 1 86 ? -10.797 -6.416 -1.416 1.00 92.56 86 GLY A CA 1
ATOM 688 C C . GLY A 1 86 ? -10.991 -5.330 -0.355 1.00 92.56 86 GLY A C 1
ATOM 689 O O . GLY A 1 86 ? -12.041 -4.691 -0.338 1.00 92.56 86 GLY A O 1
ATOM 690 N N . VAL A 1 87 ? -10.011 -5.092 0.525 1.00 94.06 87 VAL A N 1
ATOM 691 C CA . VAL A 1 87 ? -10.075 -3.983 1.493 1.00 94.06 87 VAL A CA 1
ATOM 692 C C . VAL A 1 87 ? -9.994 -2.641 0.771 1.00 94.06 87 VAL A C 1
ATOM 694 O O . VAL A 1 87 ? -10.863 -1.796 0.986 1.00 94.06 87 VAL A O 1
ATOM 697 N N . ALA A 1 88 ? -9.004 -2.468 -0.109 1.00 93.31 88 ALA A N 1
ATOM 698 C CA . ALA A 1 88 ? -8.824 -1.232 -0.866 1.00 93.31 88 ALA A CA 1
ATOM 699 C C . ALA A 1 88 ? -10.057 -0.915 -1.727 1.00 93.31 88 ALA A C 1
ATOM 701 O O . ALA A 1 88 ? -10.587 0.193 -1.656 1.00 93.31 88 ALA A O 1
ATOM 702 N N . VAL A 1 89 ? -10.565 -1.910 -2.465 1.00 93.12 89 VAL A N 1
ATOM 703 C CA . VAL A 1 89 ? -11.762 -1.768 -3.311 1.00 93.12 89 VAL A CA 1
ATOM 704 C C . VAL A 1 89 ? -12.961 -1.292 -2.487 1.00 93.12 89 VAL A C 1
ATOM 706 O O . VAL A 1 89 ? -13.524 -0.237 -2.770 1.00 93.12 89 VAL A O 1
ATOM 709 N N . ARG A 1 90 ? -13.302 -2.000 -1.400 1.00 94.00 90 ARG A N 1
ATOM 710 C CA . ARG A 1 90 ? -14.465 -1.654 -0.561 1.00 94.00 90 ARG A CA 1
ATOM 711 C C . ARG A 1 90 ? -14.383 -0.257 0.049 1.00 94.00 90 ARG A C 1
ATOM 713 O O . ARG A 1 90 ? -15.426 0.343 0.306 1.00 94.00 90 ARG A O 1
ATOM 720 N N . TYR A 1 91 ? -13.181 0.220 0.356 1.00 94.12 91 TYR A N 1
ATOM 721 C CA . TYR A 1 91 ? -12.986 1.534 0.954 1.00 94.12 91 TYR A CA 1
ATOM 722 C C . TYR A 1 91 ? -13.125 2.651 -0.087 1.00 94.12 91 TYR A C 1
ATOM 724 O O . TYR A 1 91 ? -13.915 3.576 0.106 1.00 94.12 91 TYR A O 1
ATOM 732 N N . PHE A 1 92 ? -12.409 2.554 -1.212 1.00 91.12 92 PHE A N 1
ATOM 733 C CA . PHE A 1 92 ? -12.370 3.627 -2.209 1.00 91.12 92 PHE A CA 1
ATOM 734 C C . PHE A 1 92 ? -13.622 3.688 -3.092 1.00 91.12 92 PHE A C 1
ATOM 736 O O . PHE A 1 92 ? -14.035 4.783 -3.463 1.00 91.12 92 PHE A O 1
ATOM 743 N N . GLU A 1 93 ? -14.311 2.570 -3.342 1.00 92.25 93 GLU A N 1
ATOM 744 C CA . GLU A 1 93 ? -15.613 2.601 -4.030 1.00 92.25 93 GLU A CA 1
ATOM 745 C C . GLU A 1 93 ? -16.667 3.393 -3.244 1.00 92.25 93 GLU A C 1
ATOM 747 O O . GLU A 1 93 ? -17.472 4.113 -3.833 1.00 92.25 93 GLU A O 1
ATOM 752 N N . LYS A 1 94 ? -16.649 3.310 -1.907 1.00 89.19 94 LYS A N 1
ATOM 753 C CA . LYS A 1 94 ? -17.587 4.051 -1.047 1.00 89.19 94 LYS A CA 1
ATOM 754 C C . LYS A 1 94 ? -17.311 5.550 -1.003 1.00 89.19 94 LYS A C 1
ATOM 756 O O . LYS A 1 94 ? -18.234 6.319 -0.756 1.00 89.19 94 LYS A O 1
ATOM 761 N N . GLN A 1 95 ? -16.058 5.961 -1.187 1.00 81.44 95 GLN A N 1
ATOM 762 C CA . GLN A 1 95 ? -15.670 7.374 -1.153 1.00 81.44 95 GLN A CA 1
ATOM 763 C C . GLN A 1 95 ? -15.818 8.068 -2.506 1.00 81.44 95 GLN A C 1
ATOM 765 O O . GLN A 1 95 ? -15.845 9.295 -2.554 1.00 81.44 95 GLN A O 1
ATOM 770 N N . GLY A 1 96 ? -15.952 7.293 -3.585 1.00 74.88 96 GLY A N 1
ATOM 771 C CA . GLY A 1 96 ? -15.888 7.802 -4.946 1.00 74.88 96 GLY A CA 1
ATOM 772 C C . GLY A 1 96 ? -14.448 8.112 -5.375 1.00 74.88 96 GLY A C 1
ATOM 773 O O . GLY A 1 96 ? -13.508 7.975 -4.584 1.00 74.88 96 GLY A O 1
ATOM 774 N N . PRO A 1 97 ? -14.250 8.514 -6.641 1.00 68.44 97 PRO A N 1
ATOM 775 C CA . PRO A 1 97 ? -12.946 8.958 -7.104 1.00 68.44 97 PRO A CA 1
ATOM 776 C C . PRO A 1 97 ? -12.500 10.160 -6.264 1.00 68.44 97 PRO A C 1
ATOM 778 O O . PRO A 1 97 ? -13.173 11.188 -6.234 1.00 68.44 97 PRO A O 1
ATOM 781 N N . LYS A 1 98 ? -11.375 10.018 -5.561 1.00 65.94 98 LYS A N 1
ATOM 782 C CA . LYS A 1 98 ? -10.660 11.158 -4.988 1.00 65.94 98 LYS A CA 1
ATOM 783 C C . LYS A 1 98 ? -9.782 11.737 -6.094 1.00 65.94 98 LYS A C 1
ATOM 785 O O . LYS A 1 98 ? -8.974 11.001 -6.655 1.00 65.94 98 LYS A O 1
ATOM 790 N N . ASP A 1 99 ? -9.929 13.029 -6.367 1.00 58.59 99 ASP A N 1
ATOM 791 C CA . ASP A 1 99 ? -8.968 13.789 -7.167 1.00 58.59 99 ASP A CA 1
ATOM 792 C C . ASP A 1 99 ? -7.657 13.847 -6.367 1.00 58.59 99 ASP A C 1
ATOM 794 O O . ASP A 1 99 ? -7.502 14.667 -5.460 1.00 58.59 99 ASP A O 1
ATOM 798 N N . ARG A 1 100 ? -6.758 12.897 -6.615 1.00 58.59 100 ARG A N 1
ATOM 799 C CA . ARG A 1 100 ? -5.384 12.910 -6.114 1.00 58.59 100 ARG A CA 1
ATOM 800 C C . ARG A 1 100 ? -4.432 13.113 -7.279 1.00 58.59 100 ARG A C 1
ATOM 802 O O . ARG A 1 100 ? -4.639 12.445 -8.315 1.00 58.59 100 ARG A O 1
#